Protein AF-A0A6P2UJW0-F1 (afdb_monomer)

Organism: Burkholderia lata (strain ATCC 17760 / DSM 23089 / LMG 22485 / NCIMB 9086 / R18194 / 383) (NCBI:txid482957)

Structure (mmCIF, N/CA/C/O backbone):
data_AF-A0A6P2UJW0-F1
#
_entry.id   AF-A0A6P2UJW0-F1
#
loop_
_atom_site.group_PDB
_atom_site.id
_atom_site.type_symbol
_atom_site.label_atom_id
_atom_site.label_alt_id
_atom_site.label_comp_id
_atom_site.label_asym_id
_atom_site.label_entity_id
_atom_site.label_seq_id
_atom_site.pdbx_PDB_ins_code
_atom_site.Cartn_x
_atom_site.Cartn_y
_atom_site.Cartn_z
_atom_site.occupancy
_atom_site.B_iso_or_equiv
_atom_site.auth_seq_id
_atom_site.auth_comp_id
_atom_site.auth_asym_id
_atom_site.auth_atom_id
_atom_site.pdbx_PDB_model_num
ATOM 1 N N . MET A 1 1 ? 24.702 12.223 -22.328 1.00 45.50 1 MET A N 1
ATOM 2 C CA . MET A 1 1 ? 24.293 11.104 -21.458 1.00 45.50 1 MET A CA 1
ATOM 3 C C . MET A 1 1 ? 23.362 10.233 -22.278 1.00 45.50 1 MET A C 1
ATOM 5 O O . MET A 1 1 ? 22.301 10.705 -22.660 1.00 45.50 1 MET A O 1
ATOM 9 N N . THR A 1 2 ? 23.804 9.045 -22.684 1.00 52.78 2 THR A N 1
ATOM 10 C CA . THR A 1 2 ? 22.976 8.083 -23.424 1.00 52.78 2 THR A CA 1
ATOM 11 C C . THR A 1 2 ? 21.929 7.551 -22.453 1.00 52.78 2 THR A C 1
ATOM 13 O O . THR A 1 2 ? 22.267 6.805 -21.542 1.00 52.78 2 THR A O 1
ATOM 16 N N . SER A 1 3 ? 20.685 8.011 -22.581 1.00 71.12 3 SER A N 1
ATOM 17 C CA . SER A 1 3 ? 19.596 7.511 -21.740 1.00 71.12 3 SER A CA 1
ATOM 18 C C . SER A 1 3 ? 19.246 6.103 -22.200 1.00 71.12 3 SER A C 1
ATOM 20 O O . SER A 1 3 ? 19.001 5.887 -23.387 1.00 71.12 3 SER A O 1
ATOM 22 N N . ASN A 1 4 ? 19.268 5.143 -21.278 1.00 81.31 4 ASN A N 1
ATOM 23 C CA . ASN A 1 4 ? 18.790 3.800 -21.564 1.00 81.31 4 ASN A CA 1
ATOM 24 C C . ASN A 1 4 ? 17.286 3.849 -21.812 1.00 81.31 4 ASN A C 1
ATOM 26 O O . ASN A 1 4 ? 16.545 4.437 -21.024 1.00 81.31 4 ASN A O 1
ATOM 30 N N . THR A 1 5 ? 16.853 3.213 -22.894 1.00 87.50 5 THR A N 1
ATOM 31 C CA . THR A 1 5 ? 15.441 3.035 -23.201 1.00 87.50 5 THR A CA 1
ATOM 32 C C . THR A 1 5 ? 15.055 1.567 -23.126 1.00 87.50 5 THR A C 1
ATOM 34 O O . THR A 1 5 ? 15.856 0.669 -23.406 1.00 87.50 5 THR A O 1
ATOM 37 N N . TYR A 1 6 ? 13.815 1.326 -22.719 1.00 87.25 6 TYR A N 1
ATOM 38 C CA . TYR A 1 6 ? 13.275 0.001 -22.460 1.00 87.25 6 TYR A CA 1
ATOM 39 C C . TYR A 1 6 ? 11.958 -0.206 -23.205 1.00 87.25 6 TYR A C 1
ATOM 41 O O . TYR A 1 6 ? 11.265 0.738 -23.583 1.00 87.25 6 TYR A O 1
ATOM 49 N N . ARG A 1 7 ? 11.610 -1.473 -23.430 1.00 87.88 7 ARG A N 1
ATOM 50 C CA . ARG A 1 7 ? 10.354 -1.869 -24.068 1.00 87.88 7 ARG A CA 1
ATOM 51 C C . ARG A 1 7 ? 9.515 -2.661 -23.074 1.00 87.88 7 ARG A C 1
ATOM 53 O O . ARG A 1 7 ? 10.023 -3.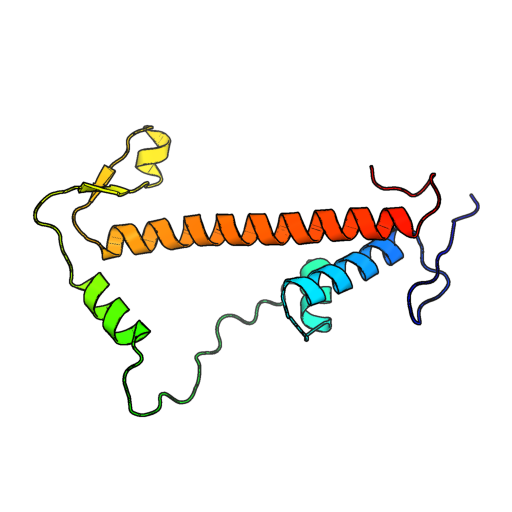593 -22.455 1.00 87.88 7 ARG A O 1
ATOM 60 N N . TYR A 1 8 ? 8.239 -2.310 -22.954 1.00 87.44 8 TYR A N 1
ATOM 61 C CA . TYR A 1 8 ? 7.293 -2.959 -22.052 1.00 87.44 8 TYR A CA 1
ATOM 62 C C . TYR A 1 8 ? 5.934 -3.137 -22.729 1.00 87.44 8 TYR A C 1
ATOM 64 O O . TYR A 1 8 ? 5.259 -2.166 -23.068 1.00 87.44 8 TYR A O 1
ATOM 72 N N . GLY A 1 9 ? 5.543 -4.391 -22.974 1.00 84.56 9 GLY A N 1
ATOM 73 C CA . GLY A 1 9 ? 4.332 -4.710 -23.733 1.00 84.56 9 GLY A CA 1
ATOM 74 C C . GLY A 1 9 ? 4.340 -4.077 -25.132 1.00 84.56 9 GLY A C 1
ATOM 75 O O . GLY A 1 9 ? 5.218 -4.365 -25.953 1.00 84.56 9 GLY A O 1
ATOM 76 N N . VAL A 1 10 ? 3.351 -3.216 -25.392 1.00 85.25 10 VAL A N 1
ATOM 77 C CA . VAL A 1 10 ? 3.199 -2.465 -26.654 1.00 85.25 10 VAL A CA 1
ATOM 78 C C . VAL A 1 10 ? 4.001 -1.161 -26.695 1.00 85.25 10 VAL A C 1
ATOM 80 O O . VAL A 1 10 ? 4.127 -0.569 -27.762 1.00 85.25 10 VAL A O 1
ATOM 83 N N . HIS A 1 11 ? 4.561 -0.718 -25.567 1.00 83.50 11 HIS A N 1
ATOM 84 C CA . HIS A 1 11 ? 5.293 0.542 -25.468 1.00 83.50 11 HIS A CA 1
ATOM 85 C C . HIS A 1 11 ? 6.794 0.322 -25.690 1.00 83.50 11 HIS A C 1
ATOM 87 O O . HIS A 1 11 ? 7.406 -0.534 -25.044 1.00 83.50 11 HIS A O 1
ATOM 93 N N . SER A 1 12 ? 7.390 1.089 -26.604 1.00 83.94 12 SER A N 1
ATOM 94 C CA . SER A 1 12 ? 8.837 1.162 -26.837 1.00 83.94 12 SER A CA 1
ATOM 95 C C . SER A 1 12 ? 9.400 2.497 -26.353 1.00 83.94 12 SER A C 1
ATOM 97 O O . SER A 1 12 ? 8.647 3.425 -26.070 1.00 83.94 12 SER A O 1
ATOM 99 N N . ASP A 1 13 ? 10.727 2.576 -26.265 1.00 86.56 13 ASP A N 1
ATOM 100 C CA . ASP A 1 13 ? 11.468 3.811 -25.985 1.00 86.56 13 ASP A CA 1
ATOM 101 C C . ASP A 1 13 ? 11.202 4.436 -24.605 1.00 86.56 13 ASP A C 1
ATOM 103 O O . ASP A 1 13 ? 11.395 5.632 -24.403 1.00 86.56 13 ASP A O 1
ATOM 107 N N . LEU A 1 14 ? 10.810 3.608 -23.633 1.00 86.44 14 LEU A N 1
ATOM 108 C CA . LEU A 1 14 ? 10.497 4.042 -22.275 1.00 86.44 14 LEU A CA 1
ATOM 109 C C . LEU A 1 14 ? 11.759 4.392 -21.496 1.00 86.44 14 LEU A C 1
ATOM 111 O O . LEU A 1 14 ? 12.713 3.610 -21.451 1.00 86.44 14 LEU A O 1
ATOM 115 N N . THR A 1 15 ? 11.727 5.522 -20.800 1.00 89.06 15 THR A N 1
ATOM 116 C CA . THR A 1 15 ? 12.721 5.853 -19.777 1.00 89.06 15 THR A CA 1
ATOM 117 C C . THR A 1 15 ? 12.610 4.897 -18.578 1.00 89.06 15 THR A C 1
ATOM 119 O O . THR A 1 15 ? 11.559 4.282 -18.363 1.00 89.06 15 THR A O 1
ATOM 122 N N . PRO A 1 16 ? 13.658 4.776 -17.740 1.00 85.75 16 PRO A N 1
ATOM 123 C CA . PRO A 1 16 ? 13.603 3.951 -16.530 1.00 85.75 16 PRO A CA 1
ATOM 124 C C . PRO A 1 16 ? 12.415 4.306 -15.613 1.00 85.75 16 PRO A C 1
ATOM 126 O O . PRO A 1 16 ? 11.729 3.425 -15.101 1.00 85.75 16 PRO A O 1
ATOM 129 N N . ALA A 1 17 ? 12.113 5.600 -15.459 1.00 84.31 17 ALA A N 1
ATOM 130 C CA . ALA A 1 17 ? 11.000 6.070 -14.634 1.00 84.31 17 ALA A CA 1
ATOM 131 C C . ALA A 1 17 ? 9.625 5.687 -15.213 1.00 84.31 17 ALA A C 1
ATOM 133 O O . ALA A 1 17 ? 8.739 5.264 -14.472 1.00 84.31 17 ALA A O 1
ATOM 134 N N . GLU A 1 18 ? 9.448 5.794 -16.531 1.00 86.25 18 GLU A N 1
ATOM 135 C CA . GLU A 1 18 ? 8.198 5.404 -17.195 1.00 86.25 18 GLU A CA 1
ATOM 136 C C . GLU A 1 18 ? 7.988 3.891 -17.132 1.00 86.25 18 GLU A C 1
ATOM 138 O O . GLU A 1 18 ? 6.891 3.433 -16.815 1.00 86.25 18 GLU A O 1
ATOM 143 N N . LEU A 1 19 ? 9.046 3.103 -17.352 1.00 89.06 19 LEU A N 1
ATOM 144 C CA . LEU A 1 19 ? 8.994 1.653 -17.182 1.00 89.06 19 LEU A CA 1
ATOM 145 C C . LEU A 1 19 ? 8.579 1.278 -15.753 1.00 89.06 19 LEU A C 1
ATOM 147 O O . LEU A 1 19 ? 7.716 0.419 -15.572 1.00 89.06 19 LEU A O 1
ATOM 151 N N . PHE A 1 20 ? 9.163 1.928 -14.742 1.00 88.06 20 PHE A N 1
ATOM 152 C CA . PHE A 1 20 ? 8.793 1.705 -13.345 1.00 88.06 20 PHE A CA 1
ATOM 153 C C . PHE A 1 20 ? 7.307 1.989 -13.102 1.00 88.06 20 PHE A C 1
ATOM 155 O O . PHE A 1 20 ? 6.625 1.196 -12.451 1.00 88.06 20 PHE A O 1
ATOM 162 N N . PHE A 1 21 ? 6.787 3.083 -13.664 1.00 88.25 21 PHE A N 1
ATOM 163 C CA . PHE A 1 21 ? 5.377 3.441 -13.546 1.00 88.25 21 PHE A CA 1
ATOM 164 C C . PHE A 1 21 ? 4.453 2.386 -14.172 1.00 88.25 21 PHE A C 1
ATOM 166 O O . PHE A 1 21 ? 3.495 1.957 -13.530 1.00 88.25 21 PHE A O 1
ATOM 173 N N . PHE A 1 22 ? 4.761 1.898 -15.377 1.00 89.81 22 PHE A N 1
ATOM 174 C CA . PHE A 1 22 ? 3.966 0.845 -16.020 1.00 89.81 22 PHE A CA 1
ATOM 175 C C . PHE A 1 22 ? 3.954 -0.461 -15.221 1.00 89.81 22 PHE A C 1
ATOM 177 O O . PHE A 1 22 ? 2.896 -1.067 -15.044 1.00 89.81 22 PHE A O 1
ATOM 184 N N . VAL A 1 23 ? 5.107 -0.874 -14.688 1.00 89.75 23 VAL A N 1
ATOM 185 C CA . VAL A 1 23 ? 5.197 -2.059 -13.823 1.00 89.75 23 VAL A CA 1
ATOM 186 C C . VAL A 1 23 ? 4.374 -1.858 -12.544 1.00 89.75 23 VAL A C 1
ATOM 188 O O . VAL A 1 23 ? 3.691 -2.783 -12.105 1.00 89.75 23 VAL A O 1
ATOM 191 N N . ALA A 1 24 ? 4.381 -0.650 -11.971 1.00 86.62 24 ALA A N 1
ATOM 192 C CA . ALA A 1 24 ? 3.597 -0.327 -10.781 1.00 86.62 24 ALA A CA 1
ATOM 193 C C . ALA A 1 24 ? 2.085 -0.411 -11.031 1.00 86.62 24 ALA A C 1
ATOM 195 O O . ALA A 1 24 ? 1.358 -0.956 -10.197 1.00 86.62 24 ALA A O 1
ATOM 196 N N . VAL A 1 25 ? 1.612 0.094 -12.175 1.00 86.69 25 VAL A N 1
ATOM 197 C CA . VAL A 1 25 ? 0.203 -0.003 -12.589 1.00 86.69 25 VAL A CA 1
ATOM 198 C C . VAL A 1 25 ? -0.211 -1.467 -12.717 1.00 86.69 25 VAL A C 1
ATOM 200 O O . VAL A 1 25 ? -1.226 -1.865 -12.146 1.00 86.69 25 VAL A O 1
ATOM 203 N N . GLU A 1 26 ? 0.588 -2.286 -13.402 1.00 87.38 26 GLU A N 1
ATOM 204 C CA . GLU A 1 26 ? 0.263 -3.697 -13.623 1.00 87.38 26 GLU A CA 1
ATOM 205 C C . GLU A 1 26 ? 0.242 -4.509 -12.319 1.00 87.38 26 GLU A C 1
ATOM 207 O O . GLU A 1 26 ? -0.717 -5.239 -12.069 1.00 87.38 26 GLU A O 1
ATOM 212 N N . GLU A 1 27 ? 1.247 -4.350 -11.449 1.00 87.50 27 GLU A N 1
ATOM 213 C CA . GLU A 1 27 ? 1.276 -5.027 -10.142 1.00 87.50 27 GLU A CA 1
ATOM 214 C C . GLU A 1 27 ? 0.115 -4.588 -9.241 1.00 87.50 27 GLU A C 1
ATOM 216 O O . GLU A 1 27 ? -0.444 -5.406 -8.504 1.00 87.50 27 GLU A O 1
ATOM 221 N N . THR A 1 28 ? -0.286 -3.315 -9.319 1.00 82.44 28 THR A N 1
ATOM 222 C CA . THR A 1 28 ? -1.439 -2.802 -8.571 1.00 82.44 28 THR A CA 1
ATOM 223 C C . THR A 1 28 ? -2.736 -3.426 -9.078 1.00 82.44 28 THR A C 1
ATOM 225 O O . THR A 1 28 ? -3.505 -3.938 -8.266 1.00 82.44 28 THR A O 1
ATOM 228 N N . CYS A 1 29 ? -2.963 -3.463 -10.394 1.00 83.56 29 CYS A N 1
ATOM 229 C CA . CYS A 1 29 ? -4.157 -4.086 -10.977 1.00 83.56 29 CYS A CA 1
ATOM 230 C C . CYS A 1 29 ? -4.230 -5.581 -10.623 1.00 83.56 29 CYS A C 1
ATOM 232 O O . CYS A 1 29 ? -5.256 -6.055 -10.131 1.00 83.56 29 CYS A O 1
ATOM 234 N N . ALA A 1 30 ? -3.115 -6.305 -10.775 1.00 83.62 30 ALA A N 1
ATOM 235 C CA . ALA A 1 30 ? -3.042 -7.741 -10.516 1.00 83.62 30 ALA A CA 1
ATOM 236 C C . ALA A 1 30 ? -3.321 -8.105 -9.048 1.00 83.62 30 ALA A C 1
ATOM 238 O O . ALA A 1 30 ? -3.981 -9.106 -8.773 1.00 83.62 30 ALA A O 1
ATOM 239 N N . ARG A 1 31 ? -2.829 -7.306 -8.092 1.00 79.31 31 ARG A N 1
ATOM 240 C CA . ARG A 1 31 ? -2.983 -7.591 -6.653 1.00 79.31 31 ARG A CA 1
ATOM 241 C C . ARG A 1 31 ? -4.263 -7.028 -6.056 1.00 79.31 31 ARG A C 1
ATOM 243 O O . ARG A 1 31 ? -4.813 -7.640 -5.145 1.00 79.31 31 ARG A O 1
ATOM 250 N N . ALA A 1 32 ? -4.735 -5.886 -6.549 1.00 75.38 32 ALA A N 1
ATOM 251 C CA . ALA A 1 32 ? -5.993 -5.300 -6.103 1.00 75.38 32 ALA A CA 1
ATOM 252 C C . ALA A 1 32 ? -7.218 -5.975 -6.747 1.00 75.38 32 ALA A C 1
ATOM 254 O O . ALA A 1 32 ? -8.331 -5.781 -6.262 1.00 75.38 32 ALA A O 1
ATOM 255 N N . GLY A 1 33 ? -7.030 -6.761 -7.818 1.00 71.88 33 GLY A N 1
ATOM 256 C CA . GLY A 1 33 ? -8.129 -7.350 -8.589 1.00 71.88 33 GLY A CA 1
ATOM 257 C C . GLY A 1 33 ? -9.004 -6.281 -9.246 1.00 71.88 33 GLY A C 1
ATOM 258 O O . GLY A 1 33 ? -10.217 -6.451 -9.344 1.00 71.88 33 GLY A O 1
ATOM 259 N N . ILE A 1 34 ? -8.397 -5.144 -9.597 1.00 73.31 34 ILE A N 1
ATOM 260 C CA . ILE A 1 34 ? -9.068 -3.998 -10.208 1.00 73.31 34 ILE A CA 1
ATOM 261 C C . ILE A 1 34 ? -8.793 -4.055 -11.706 1.00 73.31 34 ILE A C 1
ATOM 263 O O . ILE 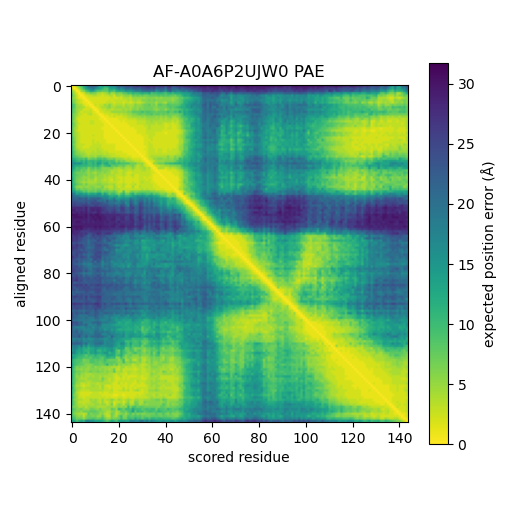A 1 34 ? -7.647 -3.920 -12.127 1.00 73.31 34 ILE A O 1
ATOM 267 N N . ASP A 1 35 ? -9.855 -4.215 -12.492 1.00 74.06 35 ASP A N 1
ATOM 268 C CA . ASP A 1 35 ? -9.782 -4.181 -13.958 1.00 74.06 35 ASP A CA 1
ATOM 269 C C . ASP A 1 35 ? -9.777 -2.740 -14.510 1.00 74.06 35 ASP A C 1
ATOM 271 O O . ASP A 1 35 ? -9.494 -2.507 -15.684 1.00 74.06 35 ASP A O 1
ATOM 275 N N . ASP A 1 36 ? -10.083 -1.756 -13.659 1.00 78.81 36 ASP A N 1
ATOM 276 C CA . ASP A 1 36 ? -10.084 -0.331 -13.990 1.00 78.81 36 ASP A CA 1
ATOM 277 C C . ASP A 1 36 ? -8.663 0.255 -13.924 1.00 78.81 36 ASP A C 1
ATOM 279 O O . ASP A 1 36 ? -8.234 0.869 -12.941 1.00 78.81 36 ASP A O 1
ATOM 283 N N . VAL A 1 37 ? -7.915 0.019 -15.001 1.00 81.75 37 VAL A N 1
ATOM 284 C CA . VAL A 1 37 ? -6.535 0.491 -15.165 1.00 81.75 37 VAL A CA 1
ATOM 285 C C . VAL A 1 37 ? -6.455 2.023 -15.123 1.00 81.75 37 VAL A C 1
ATOM 287 O O . VAL A 1 37 ? -5.484 2.570 -14.602 1.00 81.75 37 VAL A O 1
ATOM 290 N N . GLU A 1 38 ? -7.474 2.730 -15.622 1.00 79.38 38 GLU A N 1
ATOM 291 C CA . GLU A 1 38 ? -7.509 4.196 -15.638 1.00 79.38 38 GLU A CA 1
ATOM 292 C C . GLU A 1 38 ? -7.583 4.759 -14.214 1.00 79.38 38 GLU A C 1
ATOM 294 O O . GLU A 1 38 ? -6.785 5.626 -13.845 1.00 79.38 38 GLU A O 1
ATOM 299 N N . ALA A 1 39 ? -8.463 4.208 -13.374 1.00 75.81 39 ALA A N 1
ATOM 300 C CA . ALA A 1 39 ? -8.538 4.584 -11.966 1.00 75.81 39 ALA A CA 1
ATOM 301 C C . ALA A 1 39 ? -7.214 4.326 -11.229 1.00 75.81 39 ALA A C 1
ATOM 303 O O . ALA A 1 39 ? -6.768 5.164 -10.442 1.00 75.81 39 ALA A O 1
ATOM 304 N N . VAL A 1 40 ? -6.551 3.199 -11.506 1.00 80.38 40 VAL A N 1
ATOM 305 C CA . VAL A 1 40 ? -5.250 2.865 -10.905 1.00 80.38 40 VAL A CA 1
ATOM 306 C C . VAL A 1 40 ? -4.161 3.849 -11.337 1.00 80.38 40 VAL A C 1
ATOM 308 O O . VAL A 1 40 ? -3.414 4.333 -10.484 1.00 80.38 40 VAL A O 1
ATOM 311 N N . ILE A 1 41 ? -4.090 4.197 -12.626 1.00 82.25 41 ILE A N 1
ATOM 312 C CA . ILE A 1 41 ? -3.155 5.207 -13.145 1.00 82.25 41 ILE A CA 1
ATOM 313 C C . ILE A 1 41 ? -3.380 6.545 -12.447 1.00 82.25 41 ILE A C 1
ATOM 315 O O . ILE A 1 41 ? -2.419 7.166 -11.999 1.00 82.25 41 ILE A O 1
ATOM 319 N N . LEU A 1 42 ? -4.635 6.977 -12.319 1.00 80.75 42 LEU A N 1
ATOM 320 C CA . LEU A 1 42 ? -4.978 8.250 -11.692 1.00 80.75 42 LEU A CA 1
ATOM 321 C C . LEU A 1 42 ? -4.586 8.269 -10.210 1.00 80.75 42 LEU A C 1
ATOM 323 O O . LEU A 1 42 ? -3.982 9.238 -9.755 1.00 80.75 42 LEU A O 1
ATOM 327 N N . ILE A 1 43 ? -4.835 7.179 -9.481 1.00 79.50 43 ILE A N 1
ATOM 328 C CA . ILE A 1 43 ? -4.407 7.032 -8.084 1.00 79.50 43 ILE A CA 1
ATOM 329 C C . ILE A 1 43 ? -2.877 7.096 -7.966 1.00 79.50 43 ILE A C 1
ATOM 331 O O . ILE A 1 43 ? -2.362 7.836 -7.127 1.00 79.50 43 ILE A O 1
ATOM 335 N N . LEU A 1 44 ? -2.140 6.356 -8.803 1.00 81.06 44 LEU A N 1
ATOM 336 C CA . LEU A 1 44 ? -0.672 6.314 -8.763 1.00 81.06 44 LEU A CA 1
ATOM 337 C C . LEU A 1 44 ? -0.026 7.629 -9.214 1.00 81.06 44 LEU A C 1
ATOM 339 O O . LEU A 1 44 ? 1.002 8.023 -8.669 1.00 81.06 44 LEU A O 1
ATOM 343 N N . ALA A 1 45 ? -0.643 8.337 -10.158 1.00 80.12 45 ALA A N 1
ATOM 344 C CA . ALA A 1 45 ? -0.234 9.674 -10.582 1.00 80.12 45 ALA A CA 1
ATOM 345 C C . ALA A 1 45 ? -0.554 10.760 -9.534 1.00 80.12 45 ALA A C 1
ATOM 347 O O . ALA A 1 45 ? -0.223 11.928 -9.734 1.00 80.12 45 ALA A O 1
ATOM 348 N N . GLY A 1 46 ? -1.203 10.399 -8.420 1.00 68.50 46 GLY A N 1
ATOM 349 C CA . GLY A 1 46 ? -1.605 11.331 -7.368 1.00 68.50 46 GLY A CA 1
ATOM 350 C C . GLY A 1 46 ? -2.805 12.198 -7.747 1.00 68.50 46 GLY A C 1
ATOM 351 O O . GLY A 1 46 ? -3.079 13.193 -7.072 1.00 68.50 46 GLY A O 1
ATOM 352 N N . TRP A 1 47 ? -3.531 11.841 -8.811 1.00 60.31 47 TRP A N 1
ATOM 353 C CA . TRP A 1 47 ? -4.748 12.535 -9.196 1.00 60.31 47 TRP A CA 1
ATOM 354 C C . TRP A 1 47 ? -5.883 12.144 -8.241 1.00 60.31 47 TRP A C 1
ATOM 356 O O . TRP A 1 47 ? -6.150 10.957 -8.033 1.00 60.31 47 TRP A O 1
ATOM 366 N N . PRO A 1 48 ? -6.586 13.115 -7.640 1.00 45.53 48 PRO A N 1
ATOM 367 C CA . PRO A 1 48 ? -7.641 12.837 -6.677 1.00 45.53 48 PRO A CA 1
ATOM 368 C C . PRO A 1 48 ? -8.904 12.326 -7.388 1.00 45.53 48 PRO A C 1
ATOM 370 O O . PRO A 1 48 ? -9.851 13.076 -7.609 1.00 45.53 48 PRO A O 1
ATOM 373 N N . VAL A 1 49 ? -8.947 11.038 -7.734 1.00 50.75 49 VAL A N 1
ATOM 374 C CA . VAL A 1 49 ? -10.140 10.367 -8.285 1.00 50.75 49 VAL A CA 1
ATOM 375 C C . VAL A 1 49 ? -10.716 9.437 -7.233 1.00 50.75 49 VAL A C 1
ATOM 377 O O . VAL A 1 49 ? -10.661 8.217 -7.327 1.00 50.75 49 VAL A O 1
ATOM 380 N N . LEU A 1 50 ? -11.255 10.031 -6.173 1.00 42.38 50 LEU A N 1
ATOM 381 C CA . LEU A 1 50 ? -12.109 9.318 -5.231 1.00 42.38 50 LEU A CA 1
ATOM 382 C C . LEU A 1 50 ? -13.564 9.695 -5.524 1.00 42.38 50 LEU A C 1
ATOM 384 O O . LEU A 1 50 ? -14.045 10.698 -4.986 1.00 42.38 50 LEU A O 1
ATOM 388 N N . PRO A 1 51 ? -14.309 8.913 -6.328 1.00 42.06 51 PRO A N 1
ATOM 389 C CA . PRO A 1 51 ? -15.759 8.979 -6.285 1.00 42.06 51 PRO A CA 1
ATOM 390 C C . PRO A 1 51 ? -16.190 8.560 -4.876 1.00 42.06 51 PRO A C 1
ATOM 392 O O . PRO A 1 51 ? -16.117 7.399 -4.467 1.00 42.06 51 PRO A O 1
ATOM 395 N N . THR A 1 52 ? -16.595 9.540 -4.074 1.00 44.38 52 THR A N 1
ATOM 396 C CA . THR A 1 52 ? -17.079 9.290 -2.722 1.00 44.38 52 THR A CA 1
ATOM 397 C C . THR A 1 52 ? -18.431 8.586 -2.797 1.00 44.38 52 THR A C 1
ATOM 399 O O . THR A 1 52 ? -19.458 9.178 -3.105 1.00 44.38 52 THR A O 1
ATOM 402 N N . ARG A 1 53 ? -18.415 7.291 -2.467 1.00 39.91 53 ARG A N 1
ATOM 403 C CA . ARG A 1 53 ? -19.556 6.499 -1.988 1.00 39.91 53 ARG A CA 1
ATOM 404 C C . ARG A 1 53 ? -20.832 6.643 -2.828 1.00 39.91 53 ARG A C 1
ATOM 406 O O . ARG A 1 53 ? -21.815 7.246 -2.390 1.00 39.91 53 ARG A O 1
ATOM 413 N N . GLN A 1 54 ? -20.893 5.944 -3.957 1.00 43.12 54 GLN A N 1
ATOM 414 C CA . GLN A 1 54 ? -22.190 5.610 -4.537 1.00 43.12 54 GLN A CA 1
ATOM 415 C C . GLN A 1 54 ? -22.851 4.548 -3.648 1.00 43.12 54 GLN A C 1
ATOM 417 O O . GLN A 1 54 ? -22.343 3.443 -3.457 1.00 43.12 54 GLN A O 1
ATOM 422 N N . LYS A 1 55 ? -23.967 4.917 -3.011 1.00 37.88 55 LYS A N 1
ATOM 423 C CA . LYS A 1 55 ? -24.846 3.956 -2.338 1.00 37.88 55 LYS A CA 1
ATOM 424 C C . LYS A 1 55 ? -25.241 2.897 -3.368 1.00 37.88 55 LYS A C 1
ATOM 426 O O . LYS A 1 55 ? -25.716 3.266 -4.438 1.00 37.88 55 LYS A O 1
ATOM 431 N N . PHE A 1 56 ? -25.107 1.616 -3.024 1.00 43.41 56 PHE A N 1
ATOM 432 C CA . PHE A 1 56 ? -25.741 0.543 -3.786 1.00 43.41 56 PHE A CA 1
ATOM 433 C C . PHE A 1 56 ? -27.243 0.844 -3.883 1.00 43.41 56 PHE A C 1
ATOM 435 O O . PHE A 1 56 ? -27.966 0.806 -2.883 1.00 43.41 56 PHE A O 1
ATOM 442 N N . GLY A 1 57 ? -27.686 1.240 -5.075 1.00 45.69 57 GLY A N 1
ATOM 443 C CA . GLY A 1 57 ? -29.095 1.335 -5.420 1.00 45.69 57 GLY A CA 1
ATOM 444 C C . GLY A 1 57 ? -29.670 -0.072 -5.545 1.00 45.69 57 GLY A C 1
ATOM 445 O O . GLY A 1 57 ? -29.040 -0.938 -6.143 1.00 45.69 57 GLY A O 1
ATOM 446 N N . GLY A 1 58 ? -30.852 -0.293 -4.965 1.00 55.09 58 GLY A N 1
ATOM 447 C CA . GLY A 1 58 ? -31.567 -1.571 -5.039 1.00 55.09 58 GLY A CA 1
ATOM 448 C C . GLY A 1 58 ? -31.410 -2.442 -3.793 1.00 55.09 58 GLY A C 1
ATOM 449 O O . GLY A 1 58 ? -30.777 -3.490 -3.829 1.00 55.09 58 GLY A O 1
ATOM 450 N N . ALA A 1 59 ? -32.017 -2.038 -2.673 1.00 52.12 59 ALA A N 1
ATOM 451 C CA . ALA A 1 59 ? -32.195 -2.943 -1.540 1.00 52.12 59 ALA A CA 1
ATOM 452 C C . ALA A 1 59 ? -33.326 -3.938 -1.854 1.00 52.12 59 ALA A C 1
ATOM 454 O O . ALA A 1 59 ? -34.509 -3.613 -1.743 1.00 52.12 59 ALA A O 1
ATOM 455 N N . THR A 1 60 ? -32.955 -5.150 -2.261 1.00 55.97 60 THR A N 1
ATOM 456 C CA . THR A 1 60 ? -33.862 -6.286 -2.464 1.00 55.97 60 THR A CA 1
ATOM 457 C C . THR A 1 60 ? -34.404 -6.799 -1.123 1.00 55.97 60 THR A C 1
ATOM 459 O O . THR A 1 60 ? -33.720 -6.754 -0.098 1.00 55.97 60 THR A O 1
ATOM 462 N N . LYS A 1 61 ? -35.652 -7.290 -1.110 1.00 47.00 61 LYS A N 1
ATOM 463 C CA . LYS A 1 61 ? -36.302 -7.866 0.082 1.00 47.00 61 LYS A CA 1
ATOM 464 C C . LYS A 1 61 ? -35.524 -9.088 0.591 1.00 47.00 61 LYS A C 1
ATOM 466 O O . LYS A 1 61 ? -35.472 -10.113 -0.077 1.00 47.00 61 LYS A O 1
ATOM 471 N N . GLY A 1 62 ? -34.980 -8.963 1.800 1.00 59.31 62 GLY A N 1
ATOM 472 C CA . GLY A 1 62 ? -34.215 -9.992 2.509 1.00 59.31 62 GLY A CA 1
ATOM 473 C C . GLY A 1 62 ? -33.016 -9.355 3.208 1.00 59.31 62 GLY A C 1
ATOM 474 O O . GLY A 1 62 ? -32.076 -8.904 2.564 1.00 59.31 62 GLY A O 1
ATOM 475 N N . THR A 1 63 ? -33.053 -9.234 4.536 1.00 69.06 63 THR A N 1
ATOM 476 C CA . THR A 1 63 ? -31.964 -8.600 5.294 1.00 69.06 63 THR A CA 1
ATOM 477 C C . THR A 1 63 ? -30.681 -9.416 5.211 1.00 69.06 63 THR A C 1
ATOM 479 O O . THR A 1 63 ? -30.658 -10.565 5.641 1.00 69.06 63 THR A O 1
ATOM 482 N N . SER A 1 64 ? -29.599 -8.804 4.723 1.00 67.62 64 SER A N 1
ATOM 483 C CA . SER A 1 64 ? -28.282 -9.442 4.696 1.00 67.62 64 SER A CA 1
ATOM 484 C C . SER A 1 64 ? -27.807 -9.802 6.106 1.00 67.62 64 SER A C 1
ATOM 486 O O . SER A 1 64 ? -28.038 -9.056 7.065 1.00 67.62 64 SER A O 1
ATOM 488 N N . VAL A 1 65 ? -27.086 -10.922 6.227 1.00 68.12 65 VAL A N 1
ATOM 489 C CA . VAL A 1 65 ? -26.459 -11.365 7.487 1.00 68.12 65 VAL A CA 1
ATOM 490 C C . VAL A 1 65 ? -25.603 -10.246 8.083 1.00 68.12 65 VAL A C 1
ATOM 492 O O . VAL A 1 65 ? -25.680 -9.983 9.278 1.00 68.12 65 VAL A O 1
ATOM 495 N N . ALA A 1 66 ? -24.882 -9.496 7.245 1.00 70.06 66 ALA A N 1
ATOM 496 C CA . ALA A 1 66 ? -24.123 -8.321 7.665 1.00 70.06 66 ALA A CA 1
ATOM 497 C C . ALA A 1 66 ? -25.007 -7.243 8.323 1.00 70.06 66 ALA A C 1
ATOM 499 O O . ALA A 1 66 ? -24.644 -6.696 9.363 1.00 70.06 66 ALA A O 1
ATOM 500 N N . SER A 1 67 ? -26.192 -6.962 7.771 1.00 64.50 67 SER A N 1
ATOM 501 C CA . SER A 1 67 ? -27.136 -5.990 8.338 1.00 64.50 67 SER A CA 1
ATOM 502 C C . SER A 1 67 ? -27.743 -6.455 9.669 1.00 64.50 67 SER A C 1
ATOM 504 O O . SER A 1 67 ? -28.000 -5.631 10.555 1.00 64.50 67 SER A O 1
ATOM 506 N N . VAL A 1 68 ? -27.966 -7.763 9.829 1.00 77.12 68 VAL A N 1
ATOM 507 C CA . VAL A 1 68 ? -28.440 -8.369 11.086 1.00 77.12 68 VAL A CA 1
ATOM 508 C C . VAL A 1 68 ? -27.337 -8.334 12.146 1.00 77.12 68 VAL A C 1
ATOM 510 O O . VAL A 1 68 ? -27.562 -7.863 13.262 1.00 77.12 68 VAL A O 1
ATOM 513 N N . MET A 1 69 ? -26.123 -8.744 11.782 1.00 71.44 69 MET A N 1
ATOM 514 C CA . MET A 1 69 ? -24.961 -8.754 12.671 1.00 71.44 69 MET A CA 1
ATOM 515 C C . MET A 1 69 ? -24.560 -7.349 13.110 1.00 71.44 69 MET A C 1
ATOM 517 O O . MET A 1 69 ? -24.318 -7.132 14.295 1.00 71.44 69 MET A O 1
ATOM 521 N N . ALA A 1 70 ? -24.576 -6.368 12.202 1.00 73.50 70 ALA A N 1
ATOM 522 C CA . ALA A 1 70 ? -24.334 -4.973 12.552 1.00 73.50 70 ALA A CA 1
ATOM 523 C C . ALA A 1 70 ? -25.323 -4.503 13.629 1.00 73.50 70 ALA A C 1
ATOM 525 O O . ALA A 1 70 ? -24.911 -3.992 14.669 1.00 73.50 70 ALA A O 1
ATOM 526 N N . ARG A 1 71 ? -26.627 -4.749 13.439 1.00 76.94 71 ARG A N 1
ATOM 527 C CA . ARG A 1 71 ? -27.660 -4.399 14.428 1.00 76.94 71 ARG A CA 1
ATOM 528 C C . ARG A 1 71 ? -27.459 -5.096 15.775 1.00 76.94 71 ARG A C 1
ATOM 530 O O . ARG A 1 71 ? -27.677 -4.461 16.805 1.00 76.94 71 ARG A O 1
ATOM 537 N N . SER A 1 72 ? -27.027 -6.356 15.773 1.00 76.06 72 SER A N 1
ATOM 538 C CA . SER A 1 72 ? -26.691 -7.097 16.995 1.00 76.06 72 SER A CA 1
ATOM 539 C C . SER A 1 72 ? -25.506 -6.459 17.734 1.00 76.06 72 SER A C 1
ATOM 541 O O . SER A 1 72 ? -25.617 -6.115 18.911 1.00 76.06 72 SER A O 1
ATOM 543 N N . ILE A 1 73 ? -24.413 -6.169 17.021 1.00 77.19 73 ILE A N 1
ATOM 544 C CA . ILE A 1 73 ? -23.206 -5.527 17.567 1.00 77.19 73 ILE A CA 1
ATOM 545 C C . ILE A 1 73 ? -23.514 -4.140 18.151 1.00 77.19 73 ILE A C 1
ATOM 547 O O . ILE A 1 73 ? -22.988 -3.785 19.207 1.00 77.19 73 ILE A O 1
ATOM 551 N N . PHE A 1 74 ? -24.383 -3.358 17.501 1.00 77.75 74 PHE A N 1
ATOM 552 C CA . PHE A 1 74 ? -24.789 -2.038 17.997 1.00 77.75 74 PHE A CA 1
ATOM 553 C C . PHE A 1 74 ? -25.605 -2.082 19.290 1.00 77.75 74 PHE A C 1
ATOM 555 O O . PHE A 1 74 ? -25.542 -1.130 20.070 1.00 77.75 74 PHE A O 1
ATOM 562 N N . ARG A 1 75 ? -26.330 -3.175 19.540 1.00 78.12 75 ARG A N 1
ATOM 563 C CA . ARG A 1 75 ? -27.166 -3.348 20.737 1.00 78.12 75 ARG A CA 1
ATOM 564 C C . ARG A 1 75 ? -26.436 -4.040 21.888 1.00 78.12 75 ARG A C 1
ATOM 566 O O . ARG A 1 75 ? -26.809 -3.834 23.039 1.00 78.12 75 ARG A O 1
ATOM 573 N N . TYR A 1 76 ? -25.407 -4.833 21.598 1.00 77.75 76 TYR A N 1
ATOM 574 C CA . TYR A 1 76 ? -24.756 -5.678 22.593 1.00 77.75 76 TYR A CA 1
ATOM 575 C C . TYR A 1 76 ? -23.828 -4.902 23.545 1.00 77.75 76 TYR A C 1
ATOM 577 O O . TYR A 1 76 ? -22.935 -4.152 23.128 1.00 77.75 76 TYR A O 1
ATOM 585 N N . GLN A 1 77 ? -24.028 -5.122 24.847 1.00 79.38 77 GLN A N 1
ATOM 586 C CA . GLN A 1 77 ? -23.232 -4.562 25.937 1.00 79.38 77 GLN A CA 1
ATOM 587 C C . GLN A 1 77 ? -22.835 -5.683 26.900 1.00 79.38 77 GLN A C 1
ATOM 589 O O . GLN A 1 77 ? -23.660 -6.506 27.282 1.00 79.38 77 GLN A O 1
ATOM 594 N N . LEU A 1 78 ? -21.562 -5.718 27.279 1.00 76.38 78 LEU A N 1
ATOM 595 C CA . LEU A 1 78 ? -21.014 -6.668 28.237 1.00 76.38 78 LEU A CA 1
ATOM 596 C C . LEU A 1 78 ? -21.286 -6.199 29.671 1.00 76.38 78 LEU A C 1
ATOM 598 O O . LEU A 1 78 ? -21.283 -5.006 29.960 1.00 76.38 78 LEU A O 1
ATOM 602 N N . ASN A 1 79 ? -21.428 -7.147 30.598 1.00 75.69 79 ASN A N 1
ATOM 603 C CA . ASN A 1 79 ? -21.674 -6.847 32.016 1.00 75.69 79 ASN A CA 1
ATOM 604 C C . ASN A 1 79 ? -20.470 -6.195 32.723 1.00 75.69 79 ASN A C 1
ATOM 606 O O . ASN A 1 79 ? -20.607 -5.631 33.805 1.00 75.69 79 ASN A O 1
ATOM 610 N N . ARG A 1 80 ? -19.270 -6.282 32.135 1.00 73.25 80 ARG A N 1
ATOM 611 C CA . ARG A 1 80 ? -18.028 -5.695 32.660 1.00 73.25 80 ARG A CA 1
ATOM 612 C C . ARG A 1 80 ? -17.255 -5.005 31.536 1.00 73.25 80 ARG A C 1
ATOM 614 O O . ARG A 1 80 ? -17.347 -5.393 30.373 1.00 73.25 80 ARG A O 1
ATOM 621 N N . LYS A 1 81 ? -16.468 -3.982 31.884 1.00 76.75 81 LYS A N 1
ATOM 622 C CA . LYS A 1 81 ? -15.560 -3.295 30.951 1.00 76.75 81 LYS A CA 1
ATOM 623 C C . LYS A 1 81 ? -14.344 -4.183 30.688 1.00 76.75 81 LYS A C 1
ATOM 625 O O . LYS A 1 81 ? -13.385 -4.129 31.446 1.00 76.75 81 LYS A O 1
ATOM 630 N N . VAL A 1 82 ? -14.403 -5.005 29.646 1.00 76.31 82 VAL A N 1
ATOM 631 C CA . VAL A 1 82 ? -13.339 -5.971 29.3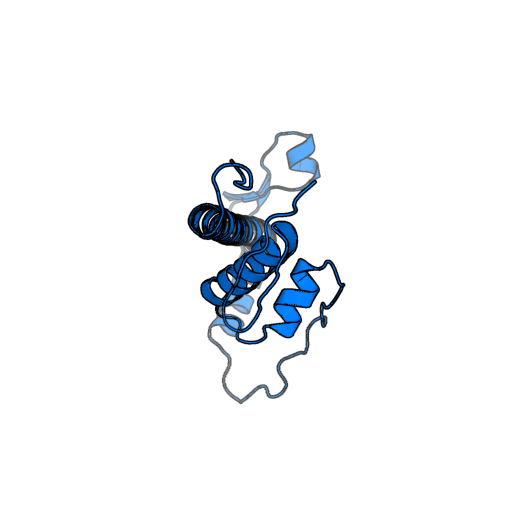10 1.00 76.31 82 VAL A CA 1
ATOM 632 C C . VAL A 1 82 ? -12.720 -5.743 27.933 1.00 76.31 82 VAL A C 1
ATOM 634 O O . VAL A 1 82 ? -11.665 -6.293 27.653 1.00 76.31 82 VAL A O 1
ATOM 637 N N . LEU A 1 83 ? -13.334 -4.924 27.073 1.00 76.06 83 LEU A N 1
ATOM 638 C CA . LEU A 1 83 ? -12.863 -4.730 25.701 1.00 76.06 83 LEU A CA 1
ATOM 639 C C . LEU A 1 83 ? -11.815 -3.609 25.640 1.00 76.06 83 LEU A C 1
ATOM 641 O O . LEU A 1 83 ? -12.172 -2.446 25.866 1.00 76.06 83 LEU A O 1
ATOM 645 N N . PRO A 1 84 ? -10.544 -3.902 25.318 1.00 74.31 84 PRO A N 1
ATOM 646 C CA . PRO A 1 84 ? -9.500 -2.890 25.258 1.00 74.31 84 PRO A CA 1
ATOM 647 C C . PRO A 1 84 ? -9.735 -1.947 24.090 1.00 74.31 84 PRO A C 1
ATOM 649 O O . PRO A 1 84 ? -9.921 -2.365 22.955 1.00 74.31 84 PRO A O 1
ATOM 652 N N . THR A 1 85 ? -9.755 -0.650 24.367 1.00 72.56 85 THR A N 1
ATOM 653 C CA . THR A 1 85 ? -10.028 0.369 23.364 1.00 72.56 85 THR A CA 1
ATOM 654 C C . THR A 1 85 ? -8.992 1.472 23.443 1.00 72.56 85 THR A C 1
ATOM 656 O O . THR A 1 85 ? -8.684 1.994 24.515 1.00 72.56 85 THR A O 1
ATOM 659 N N . VAL A 1 86 ? -8.486 1.855 22.279 1.00 68.75 86 VAL A N 1
ATOM 660 C CA . VAL A 1 86 ? -7.481 2.900 22.144 1.00 68.75 86 VAL A CA 1
ATOM 661 C C . VAL A 1 86 ? -8.182 4.180 21.677 1.00 68.75 86 VAL A C 1
ATOM 663 O O . VAL A 1 86 ? -8.918 4.171 20.692 1.00 68.75 86 VAL A O 1
ATOM 666 N N . THR A 1 87 ? -8.023 5.276 22.419 1.00 68.44 87 THR A N 1
ATOM 667 C CA . THR A 1 87 ? -8.466 6.626 22.015 1.00 68.44 87 THR A CA 1
ATOM 668 C C . THR A 1 87 ? -7.259 7.544 21.878 1.00 68.44 87 THR A C 1
ATOM 670 O O . THR A 1 87 ? -6.229 7.274 22.491 1.00 68.44 87 THR A O 1
ATOM 673 N N . LEU A 1 88 ? -7.371 8.649 21.128 1.00 64.06 88 LEU A N 1
ATOM 674 C CA . LEU A 1 88 ? -6.271 9.621 20.996 1.00 64.06 88 LEU A CA 1
ATOM 675 C C . LEU A 1 88 ? -5.744 10.095 22.361 1.00 64.06 88 LEU A C 1
ATOM 677 O O . LEU A 1 88 ? -4.538 10.179 22.573 1.00 64.06 88 LEU A O 1
ATOM 681 N N . GLN A 1 89 ? -6.648 10.351 23.308 1.00 65.19 89 GLN A N 1
ATOM 682 C CA . GLN A 1 89 ? -6.287 10.739 24.672 1.00 65.19 89 GLN A CA 1
ATOM 683 C C . GLN A 1 89 ? -5.594 9.593 25.431 1.00 65.19 89 GLN A C 1
ATOM 685 O O . GLN A 1 89 ? -4.631 9.826 26.152 1.00 65.19 89 GLN A O 1
ATOM 690 N N . SER A 1 90 ? -6.028 8.348 25.210 1.00 63.22 90 SER A N 1
ATOM 691 C CA . SER A 1 90 ? -5.399 7.134 25.747 1.00 63.22 90 SER A CA 1
ATOM 692 C C . SER A 1 90 ? -3.966 6.939 25.251 1.00 63.22 90 SER A C 1
ATOM 694 O O . SER A 1 90 ? -3.095 6.604 26.046 1.00 63.22 90 SER A O 1
ATOM 696 N N . ILE A 1 91 ? -3.720 7.178 23.957 1.00 67.31 91 ILE A N 1
ATOM 697 C CA . ILE A 1 91 ? -2.389 7.089 23.331 1.00 67.31 91 ILE A CA 1
ATOM 698 C C . ILE A 1 91 ? -1.464 8.136 23.945 1.00 67.31 91 ILE A C 1
ATOM 700 O O . ILE A 1 91 ? -0.362 7.811 24.374 1.00 67.31 91 ILE A O 1
ATOM 704 N N . LYS A 1 92 ? -1.945 9.379 24.065 1.00 68.62 92 LYS A N 1
ATOM 705 C CA . LYS A 1 92 ? -1.178 10.487 24.650 1.00 68.62 92 LYS A CA 1
ATOM 706 C C . LYS A 1 92 ? -0.813 10.245 26.120 1.00 68.62 92 LYS A C 1
ATOM 708 O O . LYS A 1 92 ? 0.194 10.755 26.592 1.00 68.62 92 LYS A O 1
ATOM 713 N N .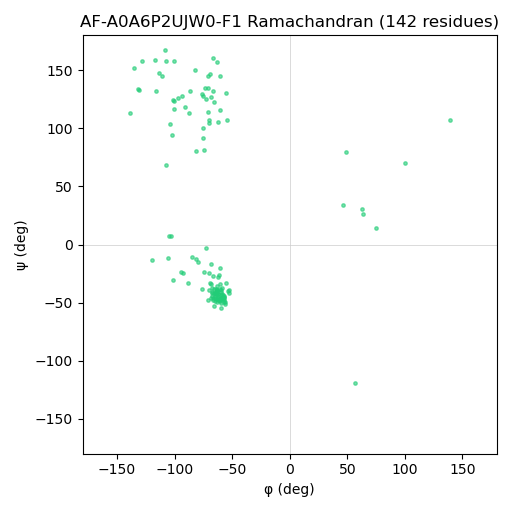 SER A 1 93 ? -1.624 9.466 26.835 1.00 73.56 93 SER A N 1
ATOM 714 C CA . SER A 1 93 ? -1.401 9.099 28.237 1.00 73.56 93 SER A CA 1
ATOM 715 C C . SER A 1 93 ? -0.868 7.673 28.436 1.00 73.56 93 SER A C 1
ATOM 717 O O . SER A 1 93 ? -0.822 7.230 29.580 1.00 73.56 93 SER A O 1
ATOM 719 N N . PHE A 1 94 ? -0.512 6.943 27.366 1.00 74.94 94 PHE A N 1
ATOM 720 C CA . PHE A 1 94 ? -0.075 5.534 27.404 1.00 74.94 94 PHE A CA 1
ATOM 721 C C . PHE A 1 94 ? -0.957 4.610 28.270 1.00 74.94 94 PHE A C 1
ATOM 723 O O . PHE A 1 94 ? -0.488 3.664 28.899 1.00 74.94 94 PHE A O 1
ATOM 730 N N . ARG A 1 95 ? -2.267 4.870 28.318 1.00 70.25 95 ARG A N 1
ATOM 731 C CA . ARG A 1 95 ? -3.234 4.049 29.063 1.00 70.25 95 ARG A CA 1
ATOM 732 C C . ARG A 1 95 ? -4.140 3.326 28.086 1.00 70.25 95 ARG A C 1
ATOM 734 O O . ARG A 1 95 ? -4.494 3.887 27.059 1.00 70.25 95 ARG A O 1
ATOM 741 N N . ILE A 1 96 ? -4.558 2.107 28.404 1.00 73.50 96 ILE A N 1
ATOM 742 C CA . ILE A 1 96 ? -5.565 1.368 27.629 1.00 73.50 96 ILE A CA 1
ATOM 743 C C . ILE A 1 96 ? -6.897 1.496 28.369 1.00 73.50 96 ILE A C 1
ATOM 745 O O . ILE A 1 96 ? -6.984 1.160 29.549 1.00 73.50 96 ILE A O 1
ATOM 749 N N . ILE A 1 97 ? -7.937 2.000 27.699 1.00 78.62 97 ILE A N 1
ATOM 750 C CA . ILE A 1 97 ? -9.265 2.167 28.303 1.00 78.62 97 ILE A CA 1
ATOM 751 C C . ILE A 1 97 ? -10.133 0.969 27.930 1.00 78.62 97 ILE A C 1
ATOM 753 O O . ILE A 1 97 ? -10.319 0.670 26.752 1.00 78.62 97 ILE A O 1
ATOM 757 N N . LEU A 1 98 ? -10.715 0.302 28.926 1.00 80.88 98 LEU A N 1
ATOM 758 C CA . LEU A 1 98 ? -11.642 -0.803 28.694 1.00 80.88 98 LEU A CA 1
ATOM 759 C C . LEU A 1 98 ? -13.079 -0.288 28.494 1.00 80.88 98 LEU A C 1
ATOM 761 O O . LEU A 1 98 ? -13.590 0.503 29.294 1.00 80.88 98 LEU A O 1
ATOM 765 N N . THR A 1 99 ? -13.758 -0.763 27.450 1.00 78.94 99 THR A N 1
ATOM 766 C CA . THR A 1 99 ? -15.188 -0.531 27.202 1.00 78.94 99 THR A CA 1
ATOM 767 C C . THR A 1 99 ? -16.002 -1.799 27.452 1.00 78.94 99 THR A C 1
ATOM 769 O O . THR A 1 99 ? -15.492 -2.917 27.432 1.00 78.94 99 THR A O 1
ATOM 772 N N . HIS A 1 100 ? -17.294 -1.618 27.706 1.00 82.56 100 HIS A N 1
ATOM 773 C CA . HIS A 1 100 ? -18.279 -2.698 27.777 1.00 82.56 100 HIS A CA 1
ATOM 774 C C . HIS A 1 100 ? -19.184 -2.727 26.532 1.00 82.56 100 HIS A C 1
ATOM 776 O O . HIS A 1 100 ? -19.912 -3.688 26.321 1.00 82.56 100 HIS A O 1
ATOM 782 N N . LYS A 1 101 ? -19.147 -1.687 25.686 1.00 83.44 101 LYS A N 1
ATOM 783 C CA . LYS A 1 101 ? -19.960 -1.595 24.465 1.00 83.44 101 LYS A CA 1
ATOM 784 C C . LYS A 1 101 ? -19.202 -2.189 23.283 1.00 83.44 101 LYS A C 1
ATOM 786 O O . LYS A 1 101 ? -18.161 -1.650 22.900 1.00 83.44 101 LYS A O 1
ATOM 791 N N . LEU A 1 102 ? -19.745 -3.245 22.678 1.00 79.50 102 LEU A N 1
ATOM 792 C CA . LEU A 1 102 ? -19.094 -3.935 21.563 1.00 79.50 102 LEU A CA 1
ATOM 793 C C . LEU A 1 102 ? -18.985 -3.041 20.319 1.00 79.50 102 LEU A C 1
ATOM 795 O O . LEU A 1 102 ? -17.948 -3.013 19.666 1.00 79.50 102 LEU A O 1
ATOM 799 N N . SER A 1 103 ? -20.004 -2.227 20.049 1.00 77.00 103 SER A N 1
ATOM 800 C CA . SER A 1 103 ? -20.009 -1.254 18.951 1.00 77.00 103 SER A CA 1
ATOM 801 C C . SER A 1 103 ? -18.885 -0.224 19.012 1.00 77.00 103 SER A C 1
ATOM 803 O O . SER A 1 103 ? -18.309 0.120 17.983 1.00 77.00 103 SER A O 1
ATOM 805 N N . VAL A 1 104 ? -18.535 0.240 20.213 1.00 80.31 104 VAL A N 1
ATOM 806 C CA . VAL A 1 104 ? -17.445 1.205 20.422 1.00 80.31 104 VAL A CA 1
ATOM 807 C C . VAL A 1 104 ? -16.088 0.558 20.159 1.00 80.31 104 VAL A C 1
ATOM 809 O O . VAL A 1 104 ? -15.213 1.194 19.576 1.00 80.31 104 VAL A O 1
ATOM 812 N N . PHE A 1 105 ? -15.918 -0.698 20.574 1.00 81.25 105 PHE A N 1
ATOM 813 C CA . PHE A 1 105 ? -14.708 -1.465 20.299 1.00 81.25 105 PHE A CA 1
ATOM 814 C C . PHE A 1 105 ? -14.561 -1.737 18.797 1.00 81.25 105 PHE A C 1
ATOM 816 O O . PHE A 1 105 ? -13.556 -1.351 18.206 1.00 81.25 105 PHE A O 1
ATOM 823 N N . VAL A 1 106 ? -15.590 -2.305 18.157 1.00 77.75 106 VAL A N 1
ATOM 824 C CA . VAL A 1 106 ? -15.580 -2.634 16.721 1.00 77.75 106 VAL A CA 1
ATOM 825 C C . VAL A 1 106 ? -15.366 -1.381 15.872 1.00 77.75 106 VAL A C 1
ATOM 827 O O . VAL A 1 106 ? -14.496 -1.378 15.007 1.00 77.75 106 VAL A O 1
ATOM 830 N N . GLY A 1 107 ? -16.070 -0.284 16.163 1.00 73.88 107 GLY A N 1
ATOM 831 C CA . GLY A 1 107 ? -15.915 0.974 15.426 1.00 73.88 107 GLY A CA 1
ATOM 832 C C . GLY A 1 107 ? -14.508 1.581 15.495 1.00 73.88 107 GLY A C 1
ATOM 833 O O . GLY A 1 107 ? -14.151 2.374 14.630 1.00 73.88 107 GLY A O 1
ATOM 834 N N . ARG A 1 108 ? -13.696 1.206 16.492 1.00 79.69 108 ARG A N 1
ATOM 835 C CA . ARG A 1 108 ? -12.309 1.676 16.659 1.00 79.69 108 ARG A CA 1
ATOM 836 C C . ARG A 1 108 ? -11.266 0.656 16.203 1.00 79.69 108 ARG A C 1
ATOM 838 O O . ARG A 1 108 ? -10.210 1.058 15.727 1.00 79.69 108 ARG A O 1
ATOM 845 N N . ALA A 1 109 ? -11.560 -0.637 16.308 1.00 76.69 109 ALA A N 1
ATOM 846 C CA . ALA A 1 109 ? -10.679 -1.708 15.851 1.00 76.69 109 ALA A CA 1
ATOM 847 C C . ALA A 1 109 ? -10.696 -1.864 14.323 1.00 76.69 109 ALA A C 1
ATOM 849 O O . ALA A 1 109 ? -9.645 -2.079 13.726 1.00 76.69 109 ALA A O 1
ATOM 850 N N . VAL A 1 110 ? -11.865 -1.710 13.684 1.00 78.31 110 VAL A N 1
ATOM 851 C CA . VAL A 1 110 ? -12.024 -1.869 12.227 1.00 78.31 110 VAL A CA 1
ATOM 852 C C . VAL A 1 110 ? -11.107 -0.933 11.433 1.00 78.31 110 VAL A C 1
ATOM 854 O O . VAL A 1 110 ? -10.427 -1.439 10.545 1.00 78.31 110 VAL A O 1
ATOM 857 N N . PRO A 1 111 ? -10.991 0.375 11.748 1.00 78.38 111 PRO A N 1
ATOM 858 C CA . PRO A 1 111 ? -10.006 1.232 11.094 1.00 78.38 111 PRO A CA 1
ATOM 859 C C . PRO A 1 111 ? -8.574 0.715 11.246 1.00 78.38 111 PRO A C 1
ATOM 861 O O . PRO A 1 111 ? -7.849 0.656 10.264 1.00 78.38 111 PRO A O 1
ATOM 864 N N . GLY A 1 112 ? -8.170 0.294 12.450 1.00 77.31 112 GLY A N 1
ATOM 865 C CA . GLY A 1 112 ? -6.814 -0.209 12.696 1.00 77.31 112 GLY A CA 1
ATOM 866 C C . GLY A 1 112 ? -6.485 -1.463 11.883 1.00 77.31 112 GLY A C 1
ATOM 867 O O . GLY A 1 112 ? -5.454 -1.511 11.219 1.00 77.31 112 GLY A O 1
ATOM 868 N N . VAL A 1 113 ? -7.384 -2.452 11.885 1.00 77.25 113 VAL A N 1
ATOM 869 C CA . VAL A 1 113 ? -7.233 -3.672 11.074 1.00 77.25 113 VAL A CA 1
ATOM 870 C C . VAL A 1 113 ? -7.266 -3.339 9.583 1.00 77.25 113 VAL A C 1
ATOM 872 O O . VAL A 1 113 ? -6.451 -3.858 8.829 1.00 77.25 113 VAL A O 1
ATOM 875 N N . GLY A 1 114 ? -8.159 -2.438 9.167 1.00 71.44 114 GLY A N 1
ATOM 876 C CA . GLY A 1 114 ? -8.243 -1.962 7.790 1.00 71.44 114 GLY A CA 1
ATOM 877 C C . GLY A 1 114 ? -6.930 -1.346 7.310 1.00 71.44 114 GLY A C 1
ATOM 878 O O . GLY A 1 114 ? -6.429 -1.737 6.264 1.00 71.44 114 GLY A O 1
ATOM 879 N N . TRP A 1 115 ? -6.318 -0.460 8.101 1.00 74.12 115 TRP A N 1
ATOM 880 C CA . TRP A 1 115 ? -5.011 0.117 7.779 1.00 74.12 115 TRP A CA 1
ATOM 881 C C . TRP A 1 115 ? -3.892 -0.921 7.749 1.00 74.12 115 TRP A C 1
ATOM 883 O O . TRP A 1 115 ? -3.022 -0.832 6.893 1.00 74.12 115 TRP A O 1
ATOM 893 N N . ALA A 1 116 ? -3.905 -1.908 8.648 1.00 73.81 116 ALA A N 1
ATOM 894 C CA . ALA A 1 116 ? -2.899 -2.969 8.653 1.00 73.81 116 ALA A CA 1
ATOM 895 C C . ALA A 1 116 ? -2.984 -3.853 7.396 1.00 73.81 116 ALA A C 1
ATOM 897 O O . ALA A 1 116 ? -1.954 -4.183 6.809 1.00 73.81 116 ALA A O 1
ATOM 898 N N . LEU A 1 117 ? -4.200 -4.207 6.969 1.00 75.19 117 LEU A N 1
ATOM 899 C CA . LEU A 1 117 ? -4.426 -4.943 5.723 1.00 75.19 117 LEU A CA 1
ATOM 900 C C . LEU A 1 117 ? -4.008 -4.105 4.511 1.00 75.19 117 LEU A C 1
ATOM 902 O O . LEU A 1 117 ? -3.193 -4.566 3.721 1.00 75.19 117 LEU A O 1
ATOM 906 N N . LEU A 1 118 ? -4.442 -2.842 4.440 1.00 80.81 118 LEU A N 1
ATOM 907 C CA . LEU A 1 118 ? -4.026 -1.921 3.378 1.00 80.81 118 LEU A CA 1
ATOM 908 C C . LEU A 1 118 ? -2.503 -1.764 3.316 1.00 80.81 118 LEU A C 1
ATOM 910 O O . LEU A 1 118 ? -1.926 -1.816 2.238 1.00 80.81 118 LEU A O 1
ATOM 914 N N . ALA A 1 119 ? -1.834 -1.604 4.458 1.00 79.69 119 ALA A N 1
ATOM 915 C CA . ALA A 1 119 ? -0.381 -1.481 4.510 1.00 79.69 119 ALA A CA 1
ATOM 916 C C . ALA A 1 119 ? 0.318 -2.750 4.010 1.00 79.69 119 ALA A C 1
ATOM 918 O O . ALA A 1 119 ? 1.307 -2.657 3.286 1.00 79.69 119 ALA A O 1
ATOM 919 N N . ARG A 1 120 ? -0.202 -3.932 4.364 1.00 84.38 120 ARG A N 1
ATOM 920 C CA . ARG A 1 120 ? 0.298 -5.211 3.849 1.00 84.38 120 ARG A CA 1
ATOM 921 C C . ARG A 1 120 ? 0.156 -5.282 2.331 1.00 84.38 120 ARG A C 1
ATOM 923 O O . ARG A 1 120 ? 1.108 -5.680 1.665 1.00 84.38 120 ARG A O 1
ATOM 930 N N . ASP A 1 121 ? -1.002 -4.909 1.802 1.00 81.38 121 ASP A N 1
ATOM 931 C CA . ASP A 1 121 ? -1.283 -4.987 0.369 1.00 81.38 121 ASP A CA 1
ATOM 932 C C . ASP A 1 121 ? -0.418 -3.991 -0.412 1.00 81.38 121 ASP A C 1
ATOM 934 O O . ASP A 1 121 ? 0.239 -4.373 -1.380 1.00 81.38 121 ASP A O 1
ATOM 938 N N . VAL A 1 122 ? -0.305 -2.751 0.076 1.00 86.62 122 VAL A N 1
ATOM 939 C CA . VAL A 1 122 ? 0.600 -1.728 -0.473 1.00 86.62 122 VAL A CA 1
ATOM 940 C C . VAL A 1 122 ? 2.047 -2.210 -0.442 1.00 86.62 122 VAL A C 1
ATOM 942 O O . VAL A 1 122 ? 2.744 -2.109 -1.447 1.00 86.62 122 VAL 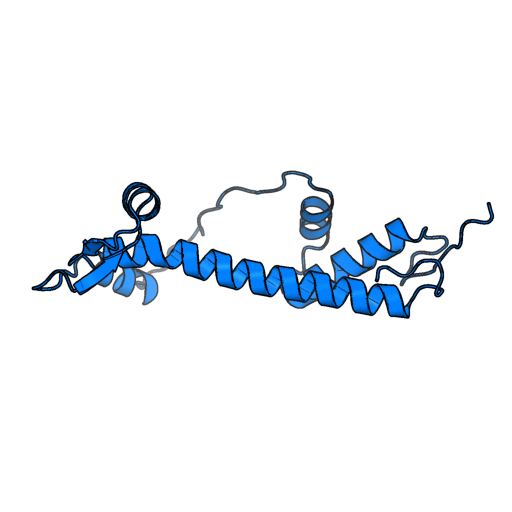A O 1
ATOM 945 N N . PHE A 1 123 ? 2.507 -2.776 0.674 1.00 87.62 123 PHE A N 1
ATOM 946 C CA . PHE A 1 123 ? 3.862 -3.318 0.770 1.00 87.62 123 PHE A CA 1
ATOM 947 C C . PHE A 1 123 ? 4.100 -4.429 -0.257 1.00 87.62 123 PHE A C 1
ATOM 949 O O . PHE A 1 123 ? 5.134 -4.456 -0.922 1.00 87.62 123 PHE A O 1
ATOM 956 N N . ALA A 1 124 ? 3.132 -5.330 -0.412 1.00 87.62 124 ALA A N 1
ATOM 957 C CA . ALA A 1 124 ? 3.218 -6.430 -1.356 1.00 87.62 124 ALA A CA 1
ATOM 958 C C . ALA A 1 124 ? 3.269 -5.926 -2.812 1.00 87.62 124 ALA A C 1
ATOM 960 O O . ALA A 1 124 ? 4.072 -6.440 -3.591 1.00 87.62 124 ALA A O 1
ATOM 961 N N . ILE A 1 125 ? 2.469 -4.908 -3.154 1.00 88.62 125 ILE A N 1
ATOM 962 C CA . ILE A 1 125 ? 2.510 -4.215 -4.451 1.00 88.62 125 ILE A CA 1
ATOM 963 C C . ILE A 1 125 ? 3.888 -3.597 -4.674 1.00 88.62 125 ILE A C 1
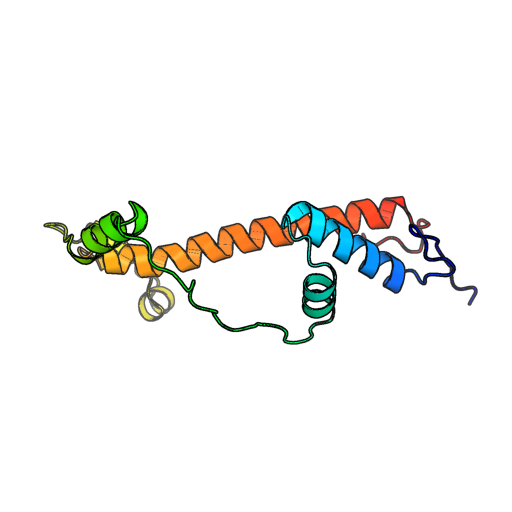ATOM 965 O O . ILE A 1 125 ? 4.544 -3.930 -5.651 1.00 88.62 125 ILE A O 1
ATOM 969 N N . VAL A 1 126 ? 4.371 -2.766 -3.747 1.00 88.69 126 VAL A N 1
ATOM 970 C CA . VAL A 1 126 ? 5.661 -2.068 -3.886 1.00 88.69 126 VAL A CA 1
ATOM 971 C C . VAL A 1 126 ? 6.816 -3.056 -4.050 1.00 88.69 126 VAL A C 1
ATOM 973 O O . VAL A 1 126 ? 7.641 -2.900 -4.949 1.00 88.69 126 VAL A O 1
ATOM 976 N N . HIS A 1 127 ? 6.864 -4.099 -3.221 1.00 90.25 127 HIS A N 1
ATOM 977 C CA . HIS A 1 127 ? 7.899 -5.125 -3.317 1.00 90.25 127 HIS A CA 1
ATOM 978 C C . HIS A 1 127 ? 7.831 -5.884 -4.653 1.00 90.25 127 HIS A C 1
ATOM 980 O O . HIS A 1 127 ? 8.867 -6.160 -5.261 1.00 90.25 127 HIS A O 1
ATOM 986 N N . GLY A 1 128 ? 6.622 -6.211 -5.123 1.00 90.31 128 GLY A N 1
ATOM 987 C CA . GLY A 1 128 ? 6.400 -6.814 -6.439 1.00 90.31 128 GLY A CA 1
ATOM 988 C C .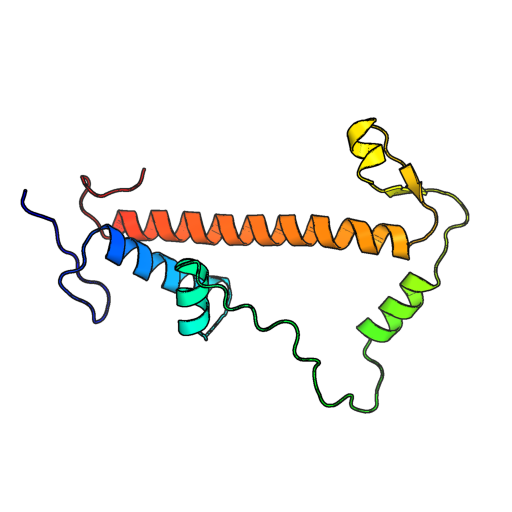 GLY A 1 128 ? 6.911 -5.923 -7.569 1.00 90.31 128 GLY A C 1
ATOM 989 O O . GLY A 1 128 ? 7.719 -6.372 -8.383 1.00 90.31 128 GLY A O 1
ATOM 990 N N . THR A 1 129 ? 6.526 -4.645 -7.551 1.00 89.88 129 THR A N 1
ATOM 991 C CA . THR A 1 129 ? 6.935 -3.634 -8.530 1.00 89.88 129 THR A CA 1
ATOM 992 C C . THR A 1 129 ? 8.449 -3.522 -8.620 1.00 89.88 129 THR A C 1
ATOM 994 O O . THR A 1 129 ? 9.001 -3.627 -9.711 1.00 89.88 129 THR A O 1
ATOM 997 N N . VAL A 1 130 ? 9.136 -3.359 -7.484 1.00 91.88 130 VAL A N 1
ATOM 998 C CA . VAL A 1 130 ? 10.601 -3.218 -7.448 1.00 91.88 130 VAL A CA 1
ATOM 999 C C . VAL A 1 130 ? 11.285 -4.473 -7.982 1.00 91.88 130 VAL A C 1
ATOM 1001 O O . VAL A 1 130 ? 12.168 -4.381 -8.833 1.00 91.88 130 VAL A O 1
ATOM 1004 N N . SER A 1 131 ? 10.862 -5.657 -7.531 1.00 92.44 131 SER A N 1
ATOM 1005 C CA . SER A 1 131 ? 11.460 -6.922 -7.966 1.00 92.44 131 SER A CA 1
ATOM 1006 C C . SER A 1 131 ? 11.307 -7.134 -9.475 1.00 92.44 131 SER A C 1
ATOM 1008 O O . SER A 1 131 ? 12.278 -7.474 -10.158 1.00 92.44 131 SER A O 1
ATOM 1010 N N . ARG A 1 132 ? 10.107 -6.874 -10.007 1.00 90.81 132 ARG A N 1
ATOM 1011 C CA . ARG A 1 132 ? 9.803 -7.011 -11.431 1.00 90.81 132 ARG A CA 1
ATOM 1012 C C . ARG A 1 132 ? 10.542 -5.969 -12.262 1.00 90.81 132 ARG A C 1
ATOM 1014 O O . ARG A 1 132 ? 11.198 -6.337 -13.232 1.00 90.81 132 ARG A O 1
ATOM 1021 N N . TYR A 1 133 ? 10.534 -4.709 -11.844 1.00 91.44 133 TYR A N 1
ATOM 1022 C CA . TYR A 1 133 ? 11.283 -3.639 -12.497 1.00 91.44 133 TYR A CA 1
ATOM 1023 C C . TYR A 1 133 ? 12.788 -3.954 -12.572 1.00 91.44 133 TYR A C 1
ATOM 1025 O O . TYR A 1 133 ? 13.363 -3.942 -13.659 1.00 91.44 133 TYR A O 1
ATOM 1033 N N . ASN A 1 134 ? 13.413 -4.354 -11.459 1.00 92.12 134 ASN A N 1
ATOM 1034 C CA . ASN A 1 134 ? 14.845 -4.677 -11.404 1.00 92.12 134 ASN A CA 1
ATOM 1035 C C . ASN A 1 134 ? 15.252 -5.848 -12.312 1.00 92.12 134 ASN A C 1
ATOM 1037 O O . ASN A 1 134 ? 16.413 -5.931 -12.729 1.00 92.12 134 ASN A O 1
ATOM 1041 N N . SER A 1 135 ? 14.315 -6.754 -12.612 1.00 90.38 135 SER A N 1
ATOM 1042 C CA . SER A 1 135 ? 14.529 -7.850 -13.563 1.00 90.38 135 SER A CA 1
ATOM 1043 C C . SER A 1 135 ? 14.534 -7.395 -15.028 1.00 90.38 135 SER A C 1
ATOM 1045 O O . SER A 1 135 ? 15.142 -8.061 -15.863 1.00 90.38 135 SER A O 1
ATOM 1047 N N . LEU A 1 136 ? 13.895 -6.261 -15.332 1.00 88.62 136 LEU A N 1
ATOM 1048 C CA . LEU A 1 136 ? 13.718 -5.738 -16.690 1.00 88.62 136 LEU A CA 1
ATOM 1049 C C . LEU A 1 136 ? 14.806 -4.732 -17.079 1.00 88.62 136 LEU A C 1
ATOM 1051 O O . LEU A 1 136 ? 15.075 -4.550 -18.266 1.00 88.62 136 LEU A O 1
ATOM 1055 N N . VAL A 1 137 ? 15.437 -4.092 -16.093 1.00 89.88 137 VAL A N 1
ATOM 1056 C CA . VAL A 1 137 ? 16.436 -3.043 -16.322 1.00 89.88 137 VAL A CA 1
ATOM 1057 C C . VAL A 1 137 ? 17.880 -3.514 -16.182 1.00 89.88 137 VAL A C 1
ATOM 1059 O O . VAL A 1 137 ? 18.205 -4.501 -15.506 1.00 89.88 137 VAL A O 1
ATOM 1062 N N . LYS A 1 138 ? 18.785 -2.761 -16.818 1.00 87.00 138 LYS A N 1
ATOM 1063 C CA . LYS A 1 138 ? 20.233 -2.913 -16.643 1.00 87.00 138 LYS A CA 1
ATOM 1064 C C . LYS A 1 138 ? 20.625 -2.602 -15.199 1.00 87.00 138 LYS A C 1
ATOM 1066 O O . LYS A 1 138 ? 19.931 -1.877 -14.497 1.00 87.00 138 LYS A O 1
ATOM 1071 N N . ARG A 1 139 ? 21.776 -3.127 -14.759 1.00 85.75 139 ARG A N 1
ATOM 1072 C CA . ARG A 1 139 ? 22.251 -2.986 -13.367 1.00 85.75 139 ARG A CA 1
ATOM 1073 C C . ARG A 1 139 ? 22.352 -1.536 -12.889 1.00 85.75 139 ARG A C 1
ATOM 1075 O O . ARG A 1 139 ? 22.137 -1.295 -11.712 1.00 85.75 139 ARG A O 1
ATOM 1082 N N . GLU A 1 140 ? 22.676 -0.618 -13.791 1.00 86.38 140 GLU A N 1
ATOM 1083 C CA . GLU A 1 140 ? 22.821 0.815 -13.514 1.00 86.38 140 GLU A CA 1
ATOM 1084 C C . GLU A 1 140 ? 21.497 1.534 -13.212 1.00 86.38 140 GLU A C 1
ATOM 1086 O O . GLU A 1 140 ? 21.510 2.513 -12.476 1.00 86.38 140 GLU A O 1
ATOM 1091 N N . ASP A 1 141 ? 20.365 1.008 -13.693 1.00 85.50 141 ASP A N 1
ATOM 1092 C CA . ASP A 1 141 ? 19.034 1.616 -13.535 1.00 85.50 141 ASP A CA 1
ATOM 1093 C C . ASP A 1 141 ? 18.167 0.900 -12.479 1.00 85.50 141 ASP A C 1
ATOM 1095 O O . ASP A 1 141 ? 16.971 1.182 -12.351 1.00 85.50 141 ASP A O 1
ATOM 1099 N N . ARG A 1 142 ? 18.744 -0.059 -11.739 1.00 88.31 142 ARG A N 1
ATOM 1100 C CA . ARG A 1 142 ? 18.043 -0.815 -10.692 1.00 88.31 142 ARG A CA 1
ATOM 1101 C C . ARG A 1 142 ? 17.755 0.052 -9.475 1.00 88.31 142 ARG A C 1
ATOM 1103 O O . ARG A 1 142 ? 18.556 0.889 -9.070 1.00 88.31 142 ARG A O 1
ATOM 1110 N N . VAL A 1 143 ? 16.615 -0.216 -8.858 1.00 79.19 143 VAL A N 1
ATOM 1111 C CA . VAL A 1 143 ? 16.164 0.415 -7.623 1.00 79.19 143 VAL A CA 1
ATOM 1112 C C . VAL A 1 143 ? 16.382 -0.597 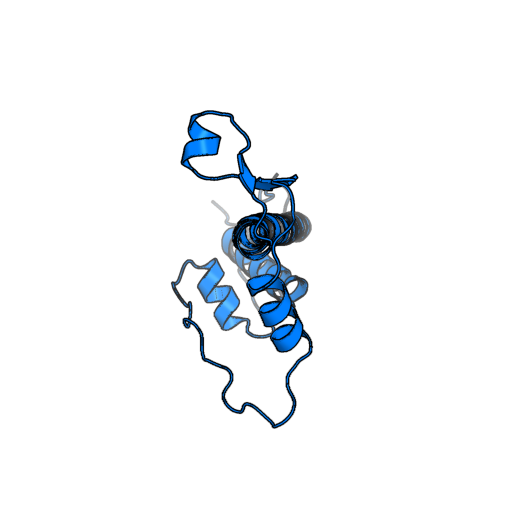-6.498 1.00 79.19 143 VAL A C 1
ATOM 1114 O O . VAL A 1 143 ? 15.606 -1.540 -6.374 1.00 79.19 143 VAL A O 1
ATOM 1117 N N . PHE A 1 144 ? 17.436 -0.383 -5.701 1.00 69.25 144 PHE A N 1
ATOM 1118 C CA . PHE A 1 144 ? 17.971 -1.294 -4.668 1.00 69.25 144 PHE A CA 1
ATOM 1119 C C . PHE A 1 144 ? 18.656 -2.566 -5.196 1.00 69.25 144 PHE A C 1
ATOM 1121 O O . PHE A 1 144 ? 18.096 -3.269 -6.069 1.00 69.25 144 PHE A O 1
#

Mean predicted aligned error: 12.22 Å

Sequence (144 aa):
MTSNTYRYGVHSDLTPAELFFFVAVEETCARAGIDDVEAVILILAGWPVLPTRQKFGGATKGTSVASVMARSIFRYQLNRKVLPTVTLQSIKSFRIILTHKLSVFVGRAVPGVGWALLARDVFAIVHGTVSRYNSLVKREDRVF

Foldseek 3Di:
DPFDWFDDDPDTRDGLVRLLLVLLLVLCCVLVVPPPSVVSSCVSVVNPPDPPDDDPPDDDPDDDPVNVVLVVLQPFFAPDQDQWADDPVCVVVVHTGGGRRSNRNCVRVVVVVVVVVVVVSVVSSVVSSLVVSQVRDDPVSHDD

Radius of gyration: 22.82 Å; Cα contacts (8 Å, |Δi|>4): 118; chains: 1; bounding box: 61×24×60 Å

InterPro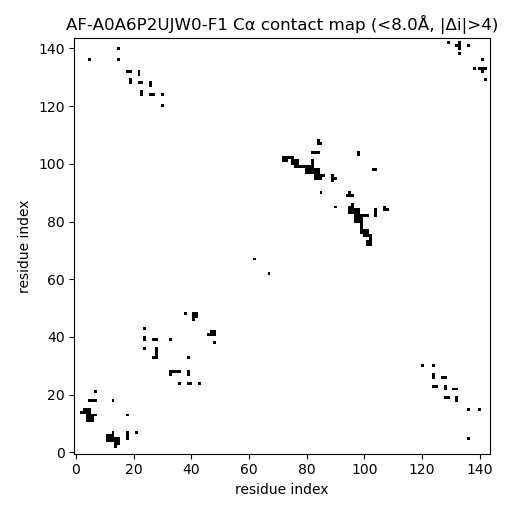 domains:
  IPR058064 STM2901-like [NF045926] (4-141)
  IPR058522 Protein of unknown function DUF8209 [PF26636] (3-143)

Secondary structure (DSSP, 8-state):
-----EEETTEEEE-HHHHHHHHHHHHHHHHHT---HHHHHHHHTT----------S---SS--HHHHHHHHHHH-B-SS--EEE--HHHHHTT-PEEESBHHHHHHHHHHHHHHHHHHHHHHHHHHHHHHHHHHHS-GGG---

pLDDT: mean 76.05, std 12.76, range [37.88, 92.44]

Solvent-accessible surface area (backbone atoms only — not comparable to full-atom values): 8667 Å² total; per-residue (Å²): 132,87,76,69,63,42,72,56,95,93,46,67,74,29,44,68,68,55,48,45,50,54,40,40,46,52,37,41,29,70,71,69,72,43,88,58,58,66,62,48,48,35,54,74,72,67,42,91,80,73,86,79,73,81,72,84,79,80,87,65,96,70,86,48,68,68,61,53,50,51,56,49,38,66,69,42,65,52,99,55,62,71,44,76,36,83,45,76,69,27,61,78,64,78,45,78,46,57,36,32,44,47,40,65,41,50,71,54,47,51,58,55,54,50,51,52,51,51,50,50,52,50,49,51,32,53,54,48,22,42,56,54,42,43,73,76,43,58,84,89,73,42,71,129

Nearest PDB structures (foldseek):
  6nhj-assembly1_d  TM=1.903E-01  e=8.495E+00  Murine cytomegalovirus (strain Smith)